Protein AF-A0A165P9Q2-F1 (afdb_monomer)

Secondary structure (DSSP, 8-state):
--HHHHHHHHHHHHHHHHHHHHHHHHHHS--HHHHHHHHHHHHHHHHHHHHHHHT-S-HHHHHHHHHHHHHHHHHHHHHHHH-TTSSSSS---THHHHHHHHHHHHHHHHHHHHHS----PPP-----

Organism: NCBI:txid1221500

Structure (mmCIF, N/CA/C/O backbone):
data_AF-A0A165P9Q2-F1
#
_entry.id   AF-A0A165P9Q2-F1
#
loop_
_atom_site.group_PDB
_atom_site.id
_atom_site.type_symbol
_atom_site.label_atom_id
_atom_site.label_alt_id
_atom_site.label_comp_id
_atom_site.label_asym_id
_atom_site.label_entity_id
_atom_site.label_seq_id
_atom_site.pdbx_PDB_ins_code
_atom_site.Cartn_x
_atom_site.Cartn_y
_atom_site.Cartn_z
_atom_site.occupancy
_atom_site.B_iso_or_equiv
_atom_site.auth_seq_id
_atom_site.auth_comp_id
_atom_site.auth_asym_id
_atom_site.auth_atom_id
_atom_site.pdbx_PDB_model_num
ATOM 1 N N . MET A 1 1 ? -7.029 12.057 14.472 1.00 63.16 1 MET A N 1
ATOM 2 C CA . MET A 1 1 ? -6.924 10.933 13.513 1.00 63.16 1 MET A CA 1
ATOM 3 C C . MET A 1 1 ? -6.150 9.793 14.164 1.00 63.16 1 MET A C 1
ATOM 5 O O . MET A 1 1 ? -4.987 10.004 14.506 1.00 63.16 1 MET A O 1
ATOM 9 N N . THR A 1 2 ? -6.797 8.646 14.409 1.00 82.88 2 THR A N 1
ATOM 10 C CA . THR A 1 2 ? -6.151 7.470 15.026 1.00 82.88 2 THR A CA 1
ATOM 11 C C . THR A 1 2 ? -5.038 6.927 14.130 1.00 82.88 2 THR A C 1
ATOM 13 O O . THR A 1 2 ? -5.000 7.185 12.926 1.00 82.88 2 THR A O 1
ATOM 16 N N . ILE A 1 3 ? -4.105 6.180 14.719 1.00 85.69 3 ILE A N 1
ATOM 17 C CA . ILE A 1 3 ? -2.936 5.676 13.992 1.00 85.69 3 ILE A CA 1
ATOM 18 C C . ILE A 1 3 ? -3.307 4.720 12.850 1.00 85.69 3 ILE A C 1
ATOM 20 O O . ILE A 1 3 ? -2.645 4.740 11.822 1.00 85.69 3 ILE A O 1
ATOM 24 N N . THR A 1 4 ? -4.412 3.977 12.970 1.00 85.88 4 THR A N 1
ATOM 25 C CA . THR A 1 4 ? -4.971 3.136 11.896 1.00 85.88 4 THR A CA 1
ATOM 26 C C . THR A 1 4 ? -5.258 3.948 10.638 1.00 85.88 4 THR A C 1
ATOM 28 O O . THR A 1 4 ? -4.837 3.577 9.547 1.00 85.88 4 THR A O 1
ATOM 31 N N . TRP A 1 5 ? -5.915 5.098 10.793 1.00 87.12 5 TRP A N 1
ATOM 32 C CA . TRP A 1 5 ? -6.243 5.968 9.670 1.00 87.12 5 TRP A CA 1
ATOM 33 C C . TRP A 1 5 ? -5.006 6.617 9.062 1.00 87.12 5 TRP A C 1
ATOM 35 O O . TRP A 1 5 ? -4.921 6.743 7.846 1.00 87.12 5 TRP A O 1
ATOM 45 N N . ARG A 1 6 ? -4.026 6.995 9.892 1.00 88.81 6 ARG A N 1
ATOM 46 C CA . ARG A 1 6 ? -2.748 7.540 9.410 1.00 88.81 6 ARG A CA 1
ATOM 47 C C . ARG A 1 6 ? -1.978 6.510 8.581 1.00 88.81 6 ARG A C 1
ATOM 49 O O . ARG A 1 6 ? -1.476 6.853 7.519 1.00 88.81 6 ARG A O 1
ATOM 56 N N . LEU A 1 7 ? -1.928 5.257 9.040 1.00 90.25 7 LEU A N 1
ATOM 57 C CA . LEU A 1 7 ? -1.287 4.152 8.321 1.00 90.25 7 LEU A CA 1
ATOM 58 C C . LEU A 1 7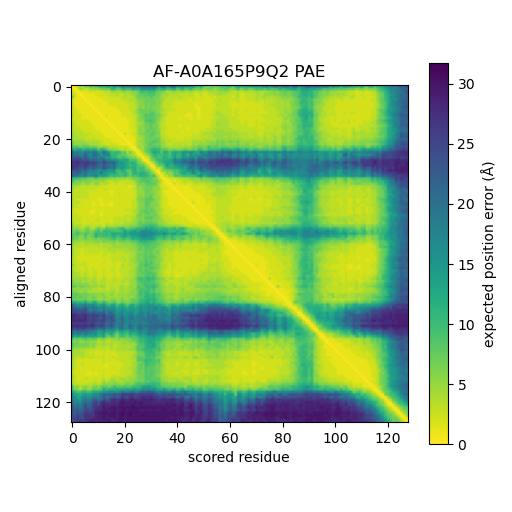 ? -2.007 3.834 7.006 1.00 90.25 7 LEU A C 1
ATOM 60 O O . LEU A 1 7 ? -1.349 3.614 5.994 1.00 90.25 7 LEU A O 1
ATOM 64 N N . LEU A 1 8 ? -3.345 3.855 7.006 1.00 90.56 8 LEU A N 1
ATOM 65 C CA . LEU A 1 8 ? -4.139 3.624 5.800 1.00 90.56 8 LEU A CA 1
ATOM 66 C C . LEU A 1 8 ? -3.934 4.745 4.778 1.00 90.56 8 LEU A C 1
ATOM 68 O O . LEU A 1 8 ? -3.749 4.468 3.599 1.00 90.56 8 LEU A O 1
ATOM 72 N N . LEU A 1 9 ? -3.913 5.999 5.237 1.00 91.88 9 LEU A N 1
ATOM 73 C CA . LEU A 1 9 ? -3.657 7.164 4.394 1.00 91.88 9 LEU A CA 1
ATOM 74 C C . LEU A 1 9 ? -2.247 7.123 3.798 1.00 91.88 9 LEU A C 1
ATOM 76 O O . LEU A 1 9 ? -2.083 7.359 2.606 1.00 91.88 9 LEU A O 1
ATOM 80 N N . PHE A 1 10 ? -1.240 6.790 4.608 1.00 92.81 10 PHE A N 1
ATOM 81 C CA . PHE A 1 10 ? 0.142 6.684 4.146 1.00 92.81 10 PHE A CA 1
ATOM 82 C C . PHE A 1 10 ? 0.318 5.558 3.120 1.00 92.81 10 PHE A C 1
ATOM 84 O O . PHE A 1 10 ? 0.900 5.779 2.062 1.00 92.81 10 PHE A O 1
ATOM 91 N N . SER A 1 11 ? -0.256 4.381 3.386 1.00 92.50 11 SER A N 1
ATOM 92 C CA . SER A 1 11 ? -0.255 3.265 2.434 1.00 92.50 11 SER A CA 1
ATOM 93 C C . SER A 1 11 ? -0.992 3.619 1.136 1.00 92.50 11 SER A C 1
ATOM 95 O O . SER A 1 11 ? -0.480 3.373 0.045 1.00 92.50 11 SER A O 1
ATOM 97 N N . GLY A 1 12 ? -2.148 4.285 1.239 1.00 92.06 12 GLY A N 1
ATOM 98 C CA . GLY A 1 12 ? -2.911 4.769 0.090 1.00 92.06 12 GLY A CA 1
ATOM 99 C C . GLY A 1 12 ? -2.139 5.773 -0.770 1.00 92.06 12 GLY A C 1
ATOM 100 O O . GLY A 1 12 ? -2.144 5.649 -1.990 1.00 92.06 12 GLY A O 1
ATOM 101 N N . LEU A 1 13 ? -1.421 6.718 -0.151 1.00 93.50 13 LEU A N 1
ATOM 102 C CA . LEU A 1 13 ? -0.564 7.679 -0.857 1.00 93.50 13 LEU A CA 1
ATOM 103 C C . LEU A 1 13 ? 0.583 6.996 -1.600 1.00 93.50 13 LEU A C 1
ATOM 105 O O . LEU A 1 13 ? 0.823 7.314 -2.762 1.00 93.50 13 LEU A O 1
ATOM 109 N N . ILE A 1 14 ? 1.269 6.049 -0.955 1.00 91.19 14 ILE A N 1
ATOM 110 C CA . ILE A 1 14 ? 2.343 5.292 -1.603 1.00 91.19 14 ILE A CA 1
ATOM 111 C C . ILE A 1 14 ? 1.792 4.534 -2.812 1.00 91.19 14 ILE A C 1
ATOM 113 O O . ILE A 1 14 ? 2.338 4.643 -3.907 1.00 91.19 14 ILE A O 1
ATOM 117 N N . SER A 1 15 ? 0.687 3.810 -2.632 1.00 90.69 15 SER A N 1
ATOM 118 C CA . SER A 1 15 ? 0.071 3.025 -3.704 1.00 90.69 15 SER A CA 1
ATOM 119 C C . SER A 1 15 ? -0.392 3.905 -4.869 1.00 90.69 15 SER A C 1
ATOM 121 O O . SER A 1 15 ? -0.195 3.547 -6.027 1.00 90.69 15 SER A O 1
ATOM 123 N N . LEU A 1 16 ? -0.913 5.102 -4.577 1.00 90.69 16 LEU A N 1
ATOM 124 C CA . LEU A 1 16 ? -1.301 6.084 -5.586 1.00 90.69 16 LEU A CA 1
ATOM 125 C C . LEU A 1 16 ? -0.097 6.603 -6.383 1.00 90.69 16 LEU A C 1
ATOM 127 O O . LEU A 1 16 ? -0.161 6.641 -7.606 1.00 90.69 16 LEU A O 1
ATOM 131 N N . ILE A 1 17 ? 1.010 6.952 -5.719 1.00 87.44 17 ILE A N 1
ATOM 132 C CA . ILE A 1 17 ? 2.236 7.408 -6.394 1.00 87.44 17 ILE A CA 1
ATOM 133 C C . ILE A 1 17 ? 2.796 6.298 -7.288 1.00 87.44 17 ILE A C 1
ATOM 135 O O . ILE A 1 17 ? 3.083 6.543 -8.456 1.00 87.44 17 ILE A O 1
ATOM 139 N N . ILE A 1 18 ? 2.904 5.071 -6.772 1.00 83.88 18 ILE A N 1
ATOM 140 C CA . ILE A 1 18 ? 3.403 3.920 -7.540 1.00 83.88 18 ILE A CA 1
ATOM 141 C C . ILE A 1 18 ? 2.473 3.613 -8.718 1.00 83.88 18 ILE A C 1
ATOM 143 O O . ILE A 1 18 ? 2.949 3.368 -9.822 1.00 83.88 18 ILE A O 1
ATOM 147 N N . GLY A 1 19 ? 1.156 3.675 -8.509 1.00 83.56 19 GLY A N 1
ATOM 148 C CA . GLY A 1 19 ? 0.160 3.511 -9.562 1.00 83.56 19 GLY A CA 1
ATOM 149 C C . GLY A 1 19 ? 0.304 4.557 -10.668 1.00 83.56 19 GLY A C 1
ATOM 150 O O . GLY A 1 19 ? 0.320 4.187 -11.838 1.00 83.56 19 GLY A O 1
ATOM 151 N N . ILE A 1 20 ? 0.484 5.838 -10.318 1.00 83.62 20 ILE A N 1
ATOM 152 C CA . ILE A 1 20 ? 0.722 6.915 -11.294 1.00 83.62 20 ILE A CA 1
ATOM 153 C C . ILE A 1 20 ? 1.992 6.644 -12.084 1.00 83.62 20 ILE A C 1
ATOM 155 O O . ILE A 1 20 ? 1.932 6.667 -13.306 1.00 83.62 20 ILE A O 1
ATOM 159 N N . VAL A 1 21 ? 3.112 6.351 -11.415 1.00 79.00 21 VAL A N 1
ATOM 160 C CA . VAL A 1 21 ? 4.380 6.093 -12.108 1.00 79.00 21 VAL A CA 1
ATOM 161 C C . VAL A 1 21 ? 4.236 4.904 -13.050 1.00 79.00 21 VAL A C 1
ATOM 163 O O . VAL A 1 21 ? 4.590 5.026 -14.220 1.00 79.00 21 VAL A O 1
ATOM 166 N N . ASN A 1 22 ? 3.663 3.796 -12.572 1.00 76.50 22 ASN A N 1
ATOM 167 C CA . ASN A 1 22 ? 3.398 2.623 -13.394 1.00 76.50 22 ASN A CA 1
ATOM 168 C C . ASN A 1 22 ? 2.495 2.947 -14.580 1.00 76.50 22 ASN A C 1
ATOM 170 O O . ASN A 1 22 ? 2.677 2.327 -15.609 1.00 76.50 22 ASN A O 1
ATOM 174 N N . VAL A 1 23 ? 1.543 3.879 -14.466 1.00 75.94 23 VAL A N 1
ATOM 175 C CA . VAL A 1 23 ? 0.709 4.303 -15.599 1.00 75.94 23 VAL A CA 1
ATOM 176 C C . VAL A 1 23 ? 1.469 5.235 -16.550 1.00 75.94 23 VAL A C 1
ATOM 178 O O . VAL A 1 23 ? 1.323 5.137 -17.763 1.00 75.94 23 VAL A O 1
ATOM 181 N N . THR A 1 24 ? 2.301 6.138 -16.031 1.00 71.44 24 THR A N 1
ATOM 182 C CA . THR A 1 24 ? 3.044 7.111 -16.845 1.00 71.44 24 THR A CA 1
ATOM 183 C C . THR A 1 24 ? 4.236 6.502 -17.574 1.00 71.44 24 THR A C 1
ATOM 185 O O . THR A 1 24 ? 4.488 6.885 -18.710 1.00 71.44 24 THR A O 1
ATOM 188 N N . SER A 1 25 ? 4.928 5.517 -16.992 1.00 63.50 25 SER A N 1
ATOM 189 C CA . SER A 1 25 ? 6.011 4.789 -17.672 1.00 63.50 25 SER A CA 1
ATOM 190 C C . SER A 1 25 ? 5.508 3.982 -18.879 1.00 63.50 25 SER A C 1
ATOM 192 O O . SER A 1 25 ? 6.275 3.661 -19.785 1.00 63.50 25 SER A O 1
ATOM 194 N N . LEU A 1 26 ? 4.199 3.715 -18.952 1.00 52.72 26 LEU A N 1
ATOM 195 C CA . LEU A 1 26 ? 3.540 3.076 -20.099 1.00 52.72 26 LEU A CA 1
ATOM 196 C C . LEU A 1 26 ? 3.314 4.018 -21.276 1.00 52.72 26 LEU A C 1
ATOM 198 O O . LEU A 1 26 ? 3.154 3.542 -22.398 1.00 52.72 26 LEU A O 1
ATOM 202 N N . LEU A 1 27 ? 3.273 5.337 -21.049 1.00 52.31 27 LEU A N 1
ATOM 203 C CA . LEU A 1 27 ? 3.215 6.296 -22.157 1.00 52.31 27 LEU A CA 1
ATOM 204 C C . LEU A 1 27 ? 4.511 6.257 -22.979 1.00 52.31 27 LEU A C 1
ATOM 206 O O . LEU A 1 27 ? 4.490 6.601 -24.158 1.00 52.31 27 LEU A O 1
ATOM 210 N N . GLU A 1 28 ? 5.609 5.790 -22.378 1.00 54.41 28 GLU A N 1
ATOM 211 C CA . GLU A 1 28 ? 6.909 5.642 -23.032 1.00 54.41 28 GLU A CA 1
ATOM 212 C C . GLU A 1 28 ? 7.152 4.224 -23.573 1.00 54.41 28 GLU A C 1
ATOM 214 O O . GLU A 1 28 ? 7.765 4.073 -24.630 1.00 54.41 28 GLU A O 1
ATOM 219 N N . VAL A 1 29 ? 6.650 3.175 -22.905 1.00 53.25 29 VAL A N 1
ATOM 220 C CA . VAL A 1 29 ? 6.927 1.775 -23.272 1.00 53.25 29 VAL A CA 1
ATOM 221 C C . VAL A 1 29 ? 5.630 0.981 -23.440 1.00 53.25 29 VAL A C 1
ATOM 223 O O . VAL A 1 29 ? 4.927 0.663 -22.482 1.00 53.25 29 VAL A O 1
ATOM 226 N N . ARG A 1 30 ? 5.339 0.599 -24.688 1.00 49.03 30 ARG A N 1
ATOM 227 C CA . ARG A 1 30 ? 4.158 -0.165 -25.125 1.00 49.03 30 ARG A CA 1
ATOM 228 C C . ARG A 1 30 ? 4.188 -1.616 -24.601 1.00 49.03 30 ARG A C 1
ATOM 230 O O . ARG A 1 30 ? 4.485 -2.538 -25.355 1.00 49.03 30 ARG A O 1
ATOM 237 N N . SER A 1 31 ? 3.932 -1.826 -23.307 1.00 52.75 31 SER A N 1
ATOM 238 C CA . SER A 1 31 ? 3.829 -3.160 -22.688 1.00 52.75 31 SER A CA 1
ATOM 239 C C . SER A 1 31 ? 2.484 -3.342 -21.967 1.00 52.75 31 SER A C 1
ATOM 241 O O . SER A 1 31 ? 2.179 -2.660 -20.991 1.00 52.75 31 SER A O 1
ATOM 243 N N . ASP A 1 32 ? 1.659 -4.268 -22.460 1.00 53.91 32 ASP A N 1
ATOM 244 C CA . ASP A 1 32 ? 0.239 -4.381 -22.083 1.00 53.91 32 ASP A CA 1
ATOM 245 C C . ASP A 1 32 ? -0.015 -5.031 -20.702 1.00 53.91 32 ASP A C 1
ATOM 247 O O . ASP A 1 32 ? -1.096 -4.881 -20.134 1.00 53.91 32 ASP A O 1
ATOM 251 N N . GLY A 1 33 ? 0.970 -5.729 -20.117 1.00 53.62 33 GLY A N 1
ATOM 252 C CA . GLY A 1 33 ? 0.801 -6.504 -18.873 1.00 53.62 33 GLY A CA 1
ATOM 253 C C . GLY A 1 33 ? 1.007 -5.727 -17.563 1.00 53.62 33 GLY A C 1
ATOM 254 O O . GLY A 1 33 ? 0.277 -5.950 -16.596 1.00 53.62 33 GLY A O 1
ATOM 255 N N . LEU A 1 34 ? 1.959 -4.782 -17.518 1.00 55.03 34 LEU A N 1
ATOM 256 C CA . LEU A 1 34 ? 2.155 -3.891 -16.357 1.00 55.03 34 LEU A CA 1
A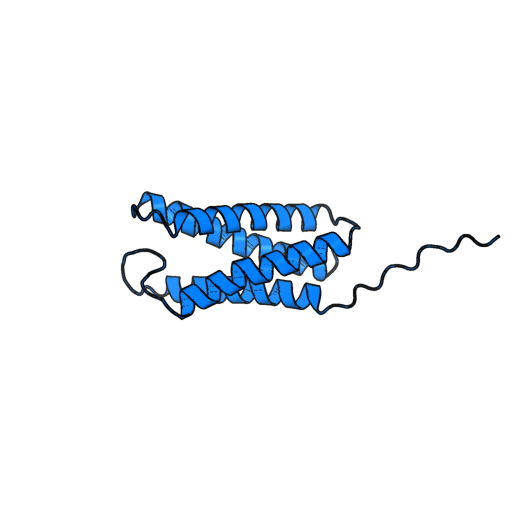TOM 257 C C . LEU A 1 34 ? 1.052 -2.822 -16.241 1.00 55.03 34 LEU A C 1
ATOM 259 O O . LEU A 1 34 ? 0.873 -2.219 -15.181 1.00 55.03 34 LEU A O 1
ATOM 263 N N . ASN A 1 35 ? 0.290 -2.634 -17.320 1.00 62.94 35 ASN A N 1
ATOM 264 C CA . ASN A 1 35 ? -0.716 -1.593 -17.482 1.00 62.94 35 ASN A CA 1
ATOM 265 C C . ASN A 1 35 ? -1.883 -1.726 -16.490 1.00 62.94 35 ASN A C 1
ATOM 267 O O . ASN A 1 35 ? -2.262 -0.783 -15.798 1.00 62.94 35 ASN A O 1
ATOM 271 N N . VAL A 1 36 ? -2.394 -2.946 -16.328 1.00 69.50 36 VAL A N 1
ATOM 272 C CA . VAL A 1 36 ? -3.549 -3.224 -15.462 1.00 69.50 36 VAL A CA 1
ATOM 273 C C . VAL A 1 36 ? -3.201 -3.049 -13.977 1.00 69.50 36 VAL A C 1
ATOM 275 O O . VAL A 1 36 ? -4.020 -2.557 -13.200 1.00 69.50 36 VAL A O 1
ATOM 278 N N . TRP A 1 37 ? -1.970 -3.382 -13.578 1.00 75.06 37 TRP A N 1
ATOM 279 C CA . TRP A 1 37 ? -1.517 -3.261 -12.189 1.00 75.06 37 TRP A CA 1
ATOM 280 C C . TRP A 1 37 ? -1.422 -1.809 -11.715 1.00 75.06 37 TRP A C 1
ATOM 282 O O . TRP A 1 37 ? -1.827 -1.514 -10.589 1.00 75.06 37 TRP A O 1
ATOM 292 N N . GLY A 1 38 ? -0.947 -0.896 -12.570 1.00 79.88 38 GLY A N 1
ATOM 293 C CA . GLY A 1 38 ? -0.891 0.535 -12.260 1.00 79.88 38 GLY A CA 1
ATOM 294 C C . GLY A 1 38 ? -2.271 1.115 -11.939 1.00 79.88 38 GLY A C 1
ATOM 295 O O . GLY A 1 38 ? -2.445 1.769 -10.909 1.00 79.88 38 GLY A O 1
ATOM 296 N N . TYR A 1 39 ? -3.281 0.794 -12.755 1.00 83.94 39 TYR A N 1
ATOM 297 C CA . TYR A 1 39 ? -4.657 1.233 -12.512 1.00 83.94 39 TYR A CA 1
ATOM 298 C C . TYR A 1 39 ? -5.258 0.635 -11.239 1.00 83.94 39 TYR A C 1
AT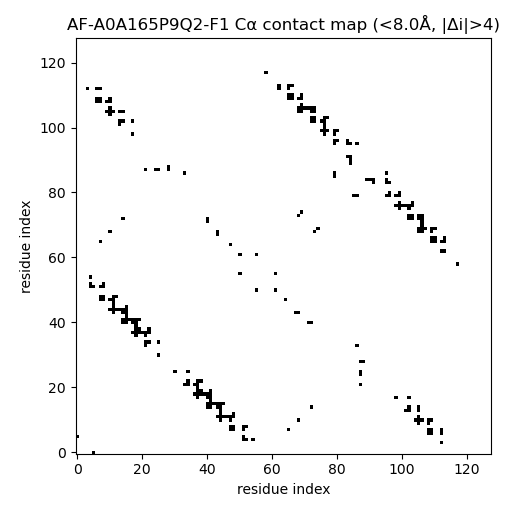OM 300 O O . TYR A 1 39 ? -5.910 1.355 -10.484 1.00 83.94 39 TYR A O 1
ATOM 308 N N . ILE A 1 40 ? -5.028 -0.653 -10.960 1.00 88.19 40 ILE A N 1
ATOM 309 C CA . ILE A 1 40 ? -5.539 -1.297 -9.740 1.00 88.19 40 ILE A CA 1
ATOM 310 C C . ILE A 1 40 ? -4.956 -0.632 -8.480 1.00 88.19 40 ILE A C 1
ATOM 312 O O . ILE A 1 40 ? -5.701 -0.353 -7.537 1.00 88.19 40 ILE A O 1
ATOM 316 N N . LEU A 1 41 ? -3.652 -0.328 -8.472 1.00 88.50 41 LEU A N 1
ATOM 317 C CA . LEU A 1 41 ? -2.993 0.385 -7.368 1.00 88.50 41 LEU A CA 1
ATOM 318 C C . LEU A 1 41 ? -3.550 1.805 -7.194 1.00 88.50 41 LEU A C 1
ATOM 320 O O . LEU A 1 41 ? -3.826 2.227 -6.072 1.00 88.50 41 LEU A O 1
ATOM 324 N N . LEU A 1 42 ? -3.802 2.513 -8.298 1.00 89.50 42 LEU A N 1
ATOM 325 C CA . LEU A 1 42 ? -4.447 3.829 -8.305 1.00 89.50 42 LEU A CA 1
ATOM 326 C C . LEU A 1 42 ? -5.850 3.791 -7.686 1.00 89.50 42 LEU A C 1
ATOM 328 O O . LEU A 1 42 ? -6.138 4.559 -6.766 1.00 89.50 42 LEU A O 1
ATOM 332 N N . PHE A 1 43 ? -6.711 2.879 -8.148 1.00 92.00 43 PHE A N 1
ATOM 333 C CA . PHE A 1 43 ? -8.072 2.729 -7.625 1.00 92.00 43 PHE A CA 1
ATOM 334 C C . PHE A 1 43 ? -8.073 2.405 -6.131 1.00 92.00 43 PHE A C 1
ATOM 336 O O . PHE A 1 43 ? -8.816 3.019 -5.361 1.00 92.00 43 PHE A O 1
ATOM 343 N N . TRP A 1 44 ? -7.217 1.474 -5.702 1.00 94.25 44 TRP A N 1
ATOM 344 C CA . TRP A 1 44 ? -7.100 1.133 -4.289 1.00 94.25 44 TRP A CA 1
ATOM 345 C C . TRP A 1 44 ? -6.549 2.299 -3.458 1.00 94.25 44 TRP A C 1
ATOM 347 O O . TRP A 1 44 ? -7.097 2.598 -2.396 1.00 94.25 44 TRP A O 1
ATOM 357 N N . GLY A 1 45 ? -5.523 3.002 -3.948 1.00 92.38 45 GLY A N 1
ATOM 358 C CA . GLY A 1 45 ? -4.934 4.165 -3.285 1.00 92.38 45 GLY A CA 1
ATOM 359 C C . GLY A 1 45 ? -5.956 5.276 -3.039 1.00 92.38 45 GLY A C 1
ATOM 360 O O . GLY A 1 45 ? -6.069 5.774 -1.917 1.00 92.38 45 GLY A O 1
ATOM 361 N N . ILE A 1 46 ? -6.780 5.599 -4.044 1.00 91.88 46 ILE A N 1
ATOM 362 C CA . ILE A 1 46 ? -7.888 6.561 -3.914 1.00 91.88 46 ILE A CA 1
ATOM 363 C C . ILE A 1 46 ? -8.892 6.085 -2.857 1.00 91.88 46 ILE A C 1
ATOM 365 O O . ILE A 1 46 ? -9.250 6.850 -1.958 1.00 91.88 46 ILE A O 1
ATOM 369 N N . ALA A 1 47 ? -9.318 4.820 -2.919 1.00 91.62 47 ALA A N 1
ATOM 370 C CA . ALA A 1 47 ? -10.269 4.256 -1.964 1.00 91.62 47 ALA A CA 1
ATOM 371 C C . ALA A 1 47 ? -9.733 4.279 -0.520 1.00 91.62 47 ALA A C 1
ATOM 373 O O . ALA A 1 47 ? -10.480 4.594 0.411 1.00 91.62 47 ALA A O 1
ATOM 374 N N . ALA A 1 48 ? -8.442 3.997 -0.323 1.00 90.56 48 ALA A N 1
ATOM 375 C CA . ALA A 1 48 ? -7.762 4.053 0.969 1.00 90.56 48 ALA A CA 1
ATOM 376 C C . ALA A 1 48 ? -7.675 5.484 1.516 1.00 90.56 48 ALA A C 1
ATOM 378 O O . ALA A 1 48 ? -8.000 5.708 2.685 1.00 90.56 48 ALA A O 1
ATOM 379 N N . ILE A 1 49 ? -7.319 6.460 0.676 1.00 91.69 49 ILE A N 1
ATOM 380 C CA . ILE A 1 49 ? -7.263 7.880 1.054 1.00 91.69 49 ILE A CA 1
ATOM 381 C C . ILE A 1 49 ? -8.656 8.392 1.424 1.00 91.69 49 ILE A C 1
ATOM 383 O O . ILE A 1 49 ? -8.832 8.941 2.511 1.00 91.69 49 ILE A O 1
ATOM 387 N N . MET A 1 50 ? -9.663 8.166 0.574 1.00 89.62 50 MET A N 1
ATOM 388 C CA . MET A 1 50 ? -11.045 8.569 0.854 1.00 89.62 50 MET A CA 1
ATOM 389 C C . MET A 1 5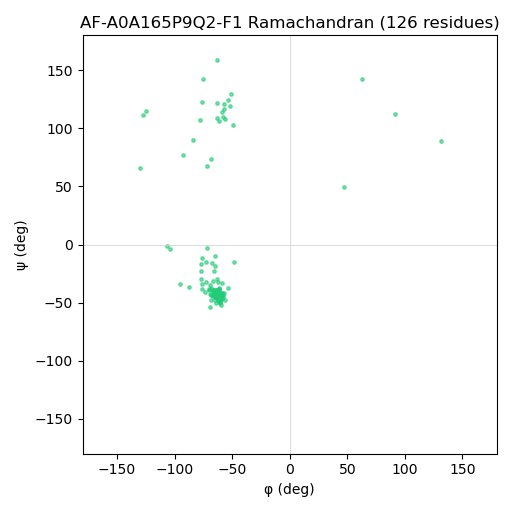0 ? -11.558 7.942 2.147 1.00 89.62 50 MET A C 1
ATOM 391 O O . MET A 1 50 ? -12.168 8.619 2.974 1.00 89.62 50 MET A O 1
ATOM 395 N N . SER A 1 51 ? -11.271 6.654 2.349 1.00 87.81 51 SER A N 1
ATOM 396 C CA . SER A 1 51 ? -11.674 5.941 3.558 1.00 87.81 51 SER A CA 1
ATOM 397 C C . SER A 1 51 ? -10.998 6.500 4.808 1.00 87.81 51 SER A C 1
ATOM 399 O O . SER A 1 51 ? -11.647 6.634 5.845 1.00 87.81 51 SER A O 1
ATOM 401 N N . ALA A 1 52 ? -9.718 6.869 4.710 1.00 86.62 52 ALA A N 1
ATOM 402 C CA . ALA A 1 52 ? -8.969 7.468 5.806 1.00 86.62 52 ALA A CA 1
ATOM 403 C C . ALA A 1 52 ? -9.422 8.894 6.147 1.00 86.62 52 ALA A C 1
ATOM 405 O O . ALA A 1 52 ? -9.507 9.233 7.329 1.00 86.62 52 ALA A O 1
ATOM 406 N N . LEU A 1 53 ? -9.738 9.712 5.141 1.00 86.50 53 LEU A N 1
ATOM 407 C CA . LEU A 1 53 ? -10.235 11.076 5.331 1.00 86.50 53 LEU A CA 1
ATOM 408 C C . LEU A 1 53 ? -11.653 11.088 5.916 1.00 86.50 53 LEU A C 1
ATOM 410 O O . LEU A 1 53 ? -11.911 11.830 6.862 1.00 86.50 53 LEU A O 1
ATOM 414 N N . ASN A 1 54 ? -12.537 10.213 5.427 1.00 85.00 54 ASN A N 1
ATOM 415 C CA . ASN A 1 54 ? -13.916 10.107 5.916 1.00 85.00 54 ASN A CA 1
ATOM 416 C C . ASN A 1 54 ? -14.040 9.381 7.264 1.00 85.00 54 ASN A C 1
ATOM 418 O O . ASN A 1 54 ? -15.108 9.420 7.872 1.00 85.00 54 ASN A O 1
ATOM 422 N N . GLN A 1 55 ? -12.976 8.718 7.734 1.00 78.19 55 GLN A N 1
ATOM 423 C CA . GLN A 1 55 ? -12.934 7.984 9.004 1.00 78.19 55 GLN A CA 1
ATOM 424 C C . GLN A 1 55 ? -14.154 7.067 9.201 1.00 78.19 55 GLN A C 1
ATOM 426 O O . GLN A 1 55 ? -14.817 7.103 10.243 1.00 78.19 55 GLN A O 1
ATOM 431 N N . PHE A 1 56 ? -14.476 6.257 8.185 1.00 73.19 56 PHE A N 1
ATOM 432 C CA . PHE A 1 56 ? -15.637 5.368 8.226 1.00 73.19 56 PHE A CA 1
ATOM 433 C C . PHE A 1 56 ? -15.660 4.518 9.500 1.00 73.19 56 PHE A C 1
ATOM 435 O O . PHE A 1 56 ? -14.709 3.819 9.826 1.00 73.19 56 PHE A O 1
ATOM 442 N N . LYS A 1 57 ? -16.795 4.509 10.201 1.00 68.94 57 LYS A N 1
ATOM 443 C CA . LYS A 1 57 ? -16.951 3.765 11.463 1.00 68.94 57 LYS A CA 1
ATOM 444 C C . LYS A 1 57 ? -17.018 2.239 11.280 1.00 68.94 57 LYS A C 1
ATOM 446 O O . LYS A 1 57 ? -17.109 1.504 12.257 1.00 68.94 57 LYS A O 1
ATOM 451 N N . TYR A 1 58 ? -16.990 1.751 10.039 1.00 77.38 58 TYR A N 1
ATOM 452 C CA . TYR A 1 58 ? -17.095 0.332 9.715 1.00 77.38 58 TYR A CA 1
ATOM 453 C C . TYR A 1 58 ? -15.730 -0.359 9.816 1.00 77.38 58 TYR A C 1
ATOM 455 O O . TYR A 1 58 ? -15.001 -0.482 8.832 1.00 77.38 58 TYR A O 1
ATOM 463 N N . ASN A 1 59 ? -15.409 -0.864 11.008 1.00 72.50 59 ASN A N 1
ATOM 464 C CA . ASN A 1 59 ? -14.154 -1.572 11.294 1.00 72.50 59 ASN A CA 1
ATOM 465 C C . ASN A 1 59 ? -13.880 -2.742 10.331 1.00 72.50 59 ASN A C 1
ATOM 467 O O . ASN A 1 59 ? -12.738 -2.955 9.919 1.00 72.50 59 ASN A O 1
ATOM 471 N N . ALA A 1 60 ? -14.923 -3.478 9.936 1.00 80.81 60 ALA A N 1
ATOM 472 C CA . ALA A 1 60 ? -14.810 -4.573 8.974 1.00 80.81 60 ALA A CA 1
ATOM 473 C C . ALA A 1 60 ? -14.327 -4.086 7.597 1.00 80.81 60 ALA A C 1
ATOM 475 O O . ALA A 1 60 ? -13.434 -4.694 7.011 1.00 80.81 60 ALA A O 1
ATOM 476 N N . LEU A 1 61 ? -14.848 -2.951 7.122 1.00 83.38 61 LEU A N 1
ATOM 477 C CA . LEU A 1 61 ? -14.478 -2.367 5.832 1.00 83.38 61 LEU A CA 1
ATOM 478 C C . LEU A 1 61 ? -12.995 -1.971 5.806 1.00 83.38 61 LEU A C 1
ATOM 480 O O . LEU A 1 61 ? -12.298 -2.246 4.836 1.00 83.38 61 LEU A O 1
ATOM 484 N N . ILE A 1 62 ? -12.490 -1.393 6.900 1.00 85.44 62 ILE A N 1
ATOM 485 C CA . ILE A 1 62 ? -11.077 -1.006 7.030 1.00 85.44 62 ILE A CA 1
ATOM 486 C C . ILE A 1 62 ? -10.167 -2.234 6.962 1.00 85.44 62 ILE A C 1
ATOM 488 O O . ILE A 1 62 ? -9.136 -2.197 6.294 1.00 85.44 62 ILE A O 1
ATOM 492 N N . LYS A 1 63 ? -10.540 -3.330 7.635 1.00 86.00 63 LYS A N 1
ATOM 493 C CA . LYS A 1 63 ? -9.764 -4.577 7.609 1.00 86.00 63 LYS A CA 1
ATOM 494 C C . LYS A 1 63 ? -9.751 -5.212 6.223 1.00 86.00 63 LYS A C 1
ATOM 496 O O . LYS A 1 63 ? -8.694 -5.653 5.785 1.00 86.00 63 LYS A O 1
ATOM 501 N N . VAL A 1 64 ? -10.887 -5.212 5.522 1.00 89.94 64 VAL A N 1
ATOM 502 C CA . VAL A 1 64 ? -10.971 -5.682 4.129 1.00 89.94 64 VAL A CA 1
ATOM 503 C C . VAL A 1 64 ? -10.095 -4.821 3.222 1.00 89.94 64 VAL A C 1
ATOM 505 O O . VAL A 1 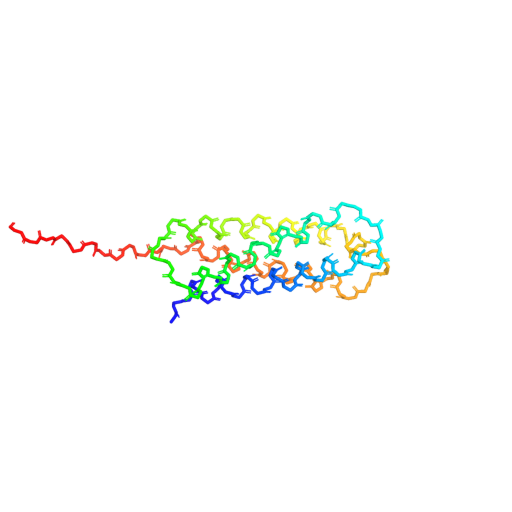64 ? -9.320 -5.350 2.429 1.00 89.94 64 VAL A O 1
ATOM 508 N N . LEU A 1 65 ? -10.151 -3.498 3.380 1.00 91.31 65 LEU A N 1
ATOM 509 C CA . LEU A 1 65 ? -9.359 -2.578 2.572 1.00 91.31 65 LEU A CA 1
ATOM 510 C C . LEU A 1 65 ? -7.856 -2.722 2.845 1.00 91.31 65 LEU A C 1
ATOM 512 O O . LEU A 1 65 ? -7.061 -2.714 1.908 1.00 91.31 65 LEU A O 1
ATOM 516 N N . ALA A 1 66 ? -7.469 -2.926 4.106 1.00 90.25 66 ALA A N 1
ATOM 517 C CA . ALA A 1 66 ? -6.097 -3.243 4.481 1.00 90.25 66 ALA A CA 1
ATOM 518 C C . ALA A 1 66 ? -5.650 -4.600 3.913 1.00 90.25 66 ALA A C 1
ATOM 520 O O . ALA A 1 66 ? -4.549 -4.690 3.383 1.00 90.25 66 ALA A O 1
ATOM 521 N N . ALA A 1 67 ? -6.495 -5.633 3.946 1.00 92.12 67 ALA A N 1
ATOM 522 C CA . ALA A 1 67 ? -6.181 -6.933 3.348 1.00 92.12 67 ALA A CA 1
ATOM 523 C C . ALA A 1 67 ? -5.951 -6.825 1.835 1.00 92.12 67 ALA A C 1
ATOM 525 O O . ALA A 1 67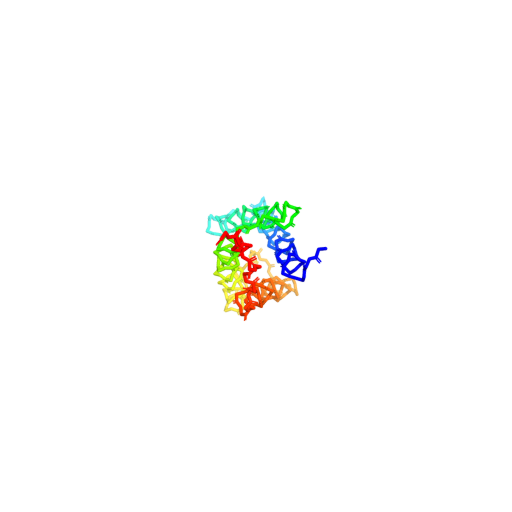 ? -4.962 -7.353 1.327 1.00 92.12 67 ALA A O 1
ATOM 526 N N . ALA A 1 68 ? -6.797 -6.066 1.133 1.00 92.44 68 ALA A N 1
ATOM 527 C CA . ALA A 1 68 ? -6.581 -5.742 -0.273 1.00 92.44 68 ALA A CA 1
ATOM 528 C C . ALA A 1 68 ? -5.249 -5.001 -0.482 1.00 92.44 68 ALA A C 1
ATOM 530 O O . ALA A 1 68 ? -4.490 -5.348 -1.378 1.00 92.44 68 ALA A O 1
ATOM 531 N N . GLY A 1 69 ? -4.908 -4.051 0.393 1.00 89.94 69 GLY A N 1
ATOM 532 C CA . GLY A 1 69 ? -3.635 -3.329 0.342 1.00 89.94 69 GLY A CA 1
ATOM 533 C C . GLY A 1 69 ? -2.404 -4.219 0.498 1.00 89.94 69 GLY A C 1
ATOM 534 O O . GLY A 1 69 ? -1.414 -4.003 -0.200 1.00 89.94 69 GLY A O 1
ATOM 535 N N . ILE A 1 70 ? -2.470 -5.233 1.368 1.00 92.19 70 ILE A N 1
ATOM 536 C CA . ILE A 1 70 ? -1.404 -6.235 1.528 1.00 92.19 70 ILE A CA 1
ATOM 537 C C . ILE A 1 70 ? -1.260 -7.055 0.255 1.00 92.19 70 ILE A C 1
ATOM 539 O O . ILE A 1 70 ? -0.142 -7.236 -0.211 1.00 92.19 70 ILE A O 1
ATOM 543 N N . LEU A 1 71 ? -2.370 -7.543 -0.305 1.00 91.62 71 LEU A N 1
ATOM 544 C CA . LEU A 1 71 ? -2.327 -8.347 -1.523 1.00 91.62 71 LEU A CA 1
ATOM 545 C C . LEU A 1 71 ? -1.733 -7.542 -2.674 1.00 91.62 71 LEU A C 1
ATOM 547 O O . LEU A 1 71 ? -0.791 -8.011 -3.295 1.00 91.62 71 LEU A O 1
ATOM 551 N N . LEU A 1 72 ? -2.221 -6.321 -2.894 1.00 90.31 72 LEU A N 1
ATOM 552 C CA . LEU A 1 72 ? -1.817 -5.487 -4.023 1.00 90.31 72 LEU A CA 1
ATOM 553 C C . LEU A 1 72 ? -0.372 -4.991 -3.909 1.00 90.31 72 LEU A C 1
ATOM 555 O O . LEU A 1 72 ? 0.431 -5.200 -4.815 1.00 90.31 72 LEU A O 1
ATOM 559 N N . ASN A 1 73 ? -0.017 -4.345 -2.796 1.00 87.56 73 ASN A N 1
ATOM 560 C CA . ASN A 1 73 ? 1.328 -3.791 -2.633 1.00 87.56 73 ASN A CA 1
ATOM 561 C C . ASN A 1 73 ? 2.351 -4.887 -2.289 1.00 87.56 73 ASN A C 1
ATOM 563 O O . ASN A 1 73 ? 3.514 -4.793 -2.673 1.00 87.56 73 ASN A O 1
ATOM 567 N N . GLY A 1 74 ? 1.932 -5.955 -1.606 1.00 84.88 74 GLY A N 1
ATOM 568 C CA . GLY A 1 74 ? 2.787 -7.098 -1.294 1.00 84.88 74 GLY A CA 1
ATOM 569 C C . GLY A 1 74 ? 3.154 -7.897 -2.540 1.00 84.88 74 GLY A C 1
ATOM 570 O O . GLY A 1 74 ? 4.336 -8.159 -2.752 1.00 84.88 74 GLY A O 1
ATOM 571 N N . SER A 1 75 ? 2.184 -8.229 -3.403 1.00 85.56 75 SER A N 1
ATOM 572 C CA . SER A 1 75 ? 2.483 -8.915 -4.667 1.00 85.56 75 SER A CA 1
ATOM 573 C C . SER A 1 75 ? 3.351 -8.053 -5.579 1.00 85.56 75 SER A C 1
ATOM 575 O O . SER A 1 75 ? 4.311 -8.565 -6.147 1.00 85.56 75 SER A O 1
ATOM 577 N N . GLN A 1 76 ? 3.072 -6.746 -5.670 1.00 81.50 76 GLN A N 1
ATOM 578 C CA . GLN A 1 76 ? 3.876 -5.811 -6.459 1.00 81.50 76 GLN A CA 1
ATOM 579 C C . GLN A 1 76 ? 5.311 -5.700 -5.929 1.00 81.50 76 GLN A C 1
ATOM 581 O O . GLN A 1 76 ? 6.261 -5.730 -6.711 1.00 81.50 76 GLN A O 1
ATOM 586 N N . GLY A 1 77 ? 5.483 -5.603 -4.608 1.00 80.44 77 GLY A N 1
ATOM 587 C CA . GLY A 1 77 ? 6.795 -5.569 -3.965 1.00 80.44 77 GLY A CA 1
ATOM 588 C C . GLY A 1 77 ? 7.597 -6.849 -4.209 1.00 80.44 77 GLY A C 1
ATOM 589 O O . GLY A 1 77 ? 8.751 -6.772 -4.626 1.00 80.44 77 GLY A O 1
ATOM 590 N N . ILE A 1 78 ? 6.977 -8.022 -4.027 1.00 83.75 78 ILE A N 1
ATOM 591 C CA . ILE A 1 78 ? 7.611 -9.326 -4.284 1.00 83.75 78 ILE A CA 1
ATOM 592 C C . ILE A 1 78 ? 7.969 -9.473 -5.765 1.00 83.75 78 ILE A C 1
ATOM 594 O O . ILE A 1 78 ? 9.088 -9.864 -6.084 1.00 83.75 78 ILE A O 1
ATOM 598 N N . TYR A 1 79 ? 7.054 -9.127 -6.674 1.00 77.94 79 TYR A N 1
ATOM 599 C CA . TYR A 1 79 ? 7.299 -9.194 -8.115 1.00 77.94 79 TYR A CA 1
ATOM 600 C C . TYR A 1 79 ? 8.474 -8.303 -8.528 1.00 77.94 79 TYR A C 1
ATOM 602 O O . TYR A 1 79 ? 9.365 -8.745 -9.249 1.00 77.94 79 TYR A O 1
ATOM 610 N N . SER A 1 80 ? 8.518 -7.075 -8.009 1.00 75.25 80 SER A N 1
ATOM 611 C CA . SER A 1 80 ? 9.592 -6.118 -8.297 1.00 75.25 80 SER A CA 1
ATOM 612 C C . SER A 1 80 ? 10.940 -6.569 -7.724 1.00 75.25 80 SER A C 1
ATOM 614 O O . SER A 1 80 ? 11.979 -6.293 -8.315 1.00 75.25 80 SER A O 1
ATOM 616 N N . PHE A 1 81 ? 10.935 -7.288 -6.596 1.00 74.62 81 PHE A N 1
ATOM 617 C CA . PHE A 1 81 ? 12.141 -7.874 -6.009 1.00 74.62 81 PHE A CA 1
ATOM 618 C C . PHE A 1 81 ? 12.648 -9.092 -6.796 1.00 74.62 81 PHE A C 1
ATOM 620 O O . PHE A 1 81 ? 13.851 -9.239 -6.993 1.00 74.62 81 PHE A O 1
ATOM 627 N N . LEU A 1 82 ? 11.740 -9.961 -7.253 1.00 76.56 82 LEU A N 1
ATOM 628 C CA . LEU A 1 82 ? 12.081 -11.158 -8.031 1.00 76.56 82 LEU A CA 1
ATOM 629 C C . LEU A 1 82 ? 12.514 -10.824 -9.464 1.00 76.56 82 LEU A C 1
ATOM 631 O O . LEU A 1 82 ? 13.360 -11.520 -10.022 1.00 76.56 82 LEU A O 1
ATOM 635 N N . PHE A 1 83 ? 11.959 -9.763 -10.052 1.00 73.69 83 PHE A N 1
ATOM 636 C CA . PHE A 1 83 ? 12.212 -9.367 -11.438 1.00 73.69 83 PHE A CA 1
ATOM 637 C C . PHE A 1 83 ? 12.588 -7.877 -11.550 1.00 73.69 83 PHE A C 1
ATOM 639 O O . PHE A 1 83 ? 11.862 -7.096 -12.171 1.00 73.69 83 PHE A O 1
ATOM 646 N N . PRO A 1 84 ? 13.747 -7.464 -11.002 1.00 62.53 84 PRO A N 1
ATOM 647 C CA . PRO A 1 84 ? 14.141 -6.055 -10.883 1.00 62.53 84 PRO A CA 1
ATOM 648 C C . PRO A 1 84 ? 14.371 -5.323 -12.219 1.00 62.53 84 PRO A C 1
ATOM 650 O O . PRO A 1 84 ? 14.511 -4.102 -12.213 1.00 62.53 84 PRO A O 1
ATOM 653 N N . GLY A 1 85 ? 14.402 -6.040 -13.352 1.00 57.75 85 GLY A N 1
ATOM 654 C CA . GLY A 1 85 ? 14.563 -5.484 -14.706 1.00 57.75 85 GLY A CA 1
ATOM 655 C C . GLY A 1 85 ? 13.302 -5.483 -15.582 1.00 57.75 85 GLY A C 1
ATOM 656 O O . GLY A 1 85 ? 13.369 -5.033 -16.719 1.00 57.75 85 GLY A O 1
ATOM 657 N N . ASN A 1 86 ? 12.165 -5.992 -15.086 1.00 55.22 86 ASN A N 1
ATOM 658 C CA . ASN A 1 86 ? 10.904 -6.075 -15.845 1.00 55.22 86 A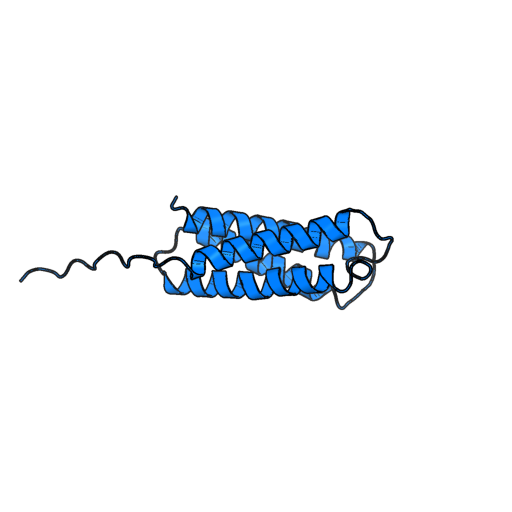SN A CA 1
ATOM 659 C C . ASN A 1 86 ? 9.869 -5.016 -15.428 1.00 55.22 86 ASN A C 1
ATOM 661 O O . ASN A 1 86 ? 8.788 -4.939 -16.010 1.00 55.22 86 ASN A O 1
ATOM 665 N N . VAL A 1 87 ? 10.174 -4.211 -14.408 1.00 54.53 87 VAL A N 1
ATOM 666 C CA . VAL A 1 87 ? 9.313 -3.124 -13.930 1.00 54.53 87 VAL A CA 1
ATOM 667 C C . VAL A 1 87 ? 9.730 -1.838 -14.645 1.00 54.53 87 VAL A C 1
ATOM 669 O O . VAL A 1 87 ? 10.450 -1.015 -14.093 1.00 54.53 87 VAL A O 1
ATOM 672 N N . GLY A 1 88 ? 9.313 -1.717 -15.908 1.00 49.12 88 GLY A N 1
ATOM 673 C CA . GLY A 1 88 ? 9.704 -0.626 -16.806 1.00 49.12 88 GLY A CA 1
ATOM 674 C C . GLY A 1 88 ? 10.954 -0.985 -17.606 1.00 49.12 88 GLY A C 1
ATOM 675 O O . GLY A 1 88 ? 12.035 -1.160 -17.052 1.00 49.12 88 GLY A O 1
ATOM 676 N N . ALA A 1 89 ? 10.795 -1.144 -18.919 1.00 45.75 89 ALA A N 1
ATOM 677 C CA . ALA A 1 89 ? 11.909 -1.434 -19.808 1.00 45.75 89 ALA A CA 1
ATOM 678 C C . ALA A 1 89 ? 12.906 -0.266 -19.802 1.00 45.75 89 ALA A C 1
ATOM 680 O O . ALA A 1 89 ? 12.540 0.853 -20.149 1.00 45.75 89 ALA A O 1
ATOM 681 N N . GLY A 1 90 ? 14.159 -0.549 -19.448 1.00 41.50 90 GLY A N 1
ATOM 682 C CA . GLY A 1 90 ? 15.263 0.401 -19.569 1.00 41.50 90 GLY A CA 1
ATOM 683 C C . GLY A 1 90 ? 16.096 0.494 -18.301 1.00 41.50 90 GLY A C 1
ATOM 684 O O . GLY A 1 90 ? 15.847 1.349 -17.462 1.00 41.50 90 GLY A O 1
ATOM 685 N N . GLU A 1 91 ? 17.111 -0.369 -18.232 1.00 43.06 91 GLU A N 1
ATOM 686 C CA . GLU A 1 91 ? 18.219 -0.341 -17.273 1.00 43.06 91 GLU A CA 1
ATOM 687 C C . GLU A 1 91 ? 17.842 -0.505 -15.792 1.00 43.06 91 GLU A C 1
ATOM 689 O O . GLU A 1 91 ? 16.835 -0.026 -15.281 1.00 43.06 91 GLU A O 1
ATOM 694 N N . MET A 1 92 ? 18.694 -1.229 -15.069 1.00 45.53 92 MET A N 1
ATOM 695 C CA . MET A 1 92 ? 18.582 -1.458 -13.631 1.00 45.53 92 MET A CA 1
ATOM 696 C C . MET A 1 92 ? 18.921 -0.157 -12.884 1.00 45.53 92 MET A C 1
ATOM 698 O O . MET A 1 92 ? 19.961 -0.035 -12.248 1.00 45.53 92 MET A O 1
ATOM 702 N N . ASN A 1 93 ? 18.066 0.854 -13.021 1.00 52.12 93 ASN A N 1
ATOM 703 C CA . ASN A 1 93 ? 18.179 2.112 -12.311 1.00 52.12 93 ASN A CA 1
ATOM 704 C C . ASN A 1 93 ? 17.730 1.903 -10.863 1.00 52.12 93 ASN A C 1
ATOM 706 O O . ASN A 1 93 ? 16.754 1.205 -10.592 1.00 52.12 93 ASN A O 1
ATOM 710 N N . SER A 1 94 ? 18.408 2.558 -9.921 1.00 55.12 94 SER A N 1
ATOM 711 C CA . SER A 1 94 ? 18.112 2.566 -8.477 1.00 55.12 94 SER A CA 1
ATOM 712 C C . SER A 1 94 ? 16.634 2.829 -8.122 1.00 55.12 94 SER A C 1
ATOM 714 O O . SER A 1 94 ? 16.204 2.575 -6.997 1.00 55.12 94 SER A O 1
ATOM 716 N N . SER A 1 95 ? 15.845 3.318 -9.081 1.00 58.66 95 SER A N 1
ATOM 717 C CA . SER A 1 95 ? 14.397 3.480 -9.025 1.00 58.66 95 SER A CA 1
ATOM 718 C C . SER A 1 95 ? 13.630 2.162 -8.831 1.00 58.66 95 SER A C 1
ATOM 720 O O . SER A 1 95 ? 12.686 2.152 -8.045 1.00 58.66 95 SER A O 1
ATOM 722 N N . SER A 1 96 ? 14.029 1.038 -9.445 1.00 63.78 96 SER A N 1
ATOM 723 C CA . SER A 1 96 ? 13.293 -0.241 -9.329 1.00 63.78 96 SER A CA 1
ATOM 724 C C . SER A 1 96 ? 13.304 -0.808 -7.904 1.00 63.78 96 SER A C 1
ATOM 726 O O . SER A 1 96 ? 12.276 -1.256 -7.389 1.00 63.78 96 SER A O 1
ATOM 728 N N . VAL A 1 97 ? 14.440 -0.687 -7.212 1.00 69.75 97 VAL A N 1
ATOM 729 C CA . VAL A 1 97 ? 14.590 -1.069 -5.799 1.00 69.75 97 VAL A CA 1
ATOM 730 C C . VAL A 1 97 ? 13.756 -0.163 -4.891 1.00 69.75 97 VAL A C 1
ATOM 732 O O . VAL A 1 97 ? 13.118 -0.650 -3.957 1.00 69.75 97 VAL A O 1
ATOM 735 N N . LEU A 1 98 ? 13.701 1.141 -5.181 1.00 75.06 98 LEU A N 1
ATOM 736 C CA . LEU A 1 98 ? 12.871 2.089 -4.431 1.00 75.06 98 LEU A CA 1
ATOM 737 C C . LEU A 1 98 ? 11.373 1.777 -4.571 1.00 75.06 98 LEU A C 1
ATOM 739 O O . LEU A 1 98 ? 10.656 1.845 -3.573 1.00 75.06 98 LEU A O 1
ATOM 743 N N . TYR A 1 99 ? 10.901 1.369 -5.756 1.00 75.06 99 TYR A N 1
ATOM 744 C CA . TYR A 1 99 ? 9.506 0.948 -5.958 1.00 75.06 99 TYR A CA 1
ATOM 745 C C . TYR A 1 99 ? 9.154 -0.319 -5.180 1.00 75.06 99 TYR A C 1
ATOM 747 O O . TYR A 1 99 ? 8.093 -0.385 -4.547 1.00 75.06 99 TYR A O 1
ATOM 755 N N . ALA A 1 100 ? 10.049 -1.310 -5.194 1.00 78.56 100 ALA A N 1
ATOM 756 C CA . ALA A 1 100 ? 9.879 -2.536 -4.423 1.00 78.56 100 ALA A CA 1
ATOM 757 C C . ALA A 1 100 ? 9.794 -2.226 -2.920 1.00 78.56 100 ALA A C 1
ATOM 759 O O . ALA A 1 100 ? 8.877 -2.686 -2.237 1.00 78.56 100 ALA A O 1
ATOM 760 N N . LEU A 1 101 ? 10.701 -1.377 -2.422 1.00 83.88 101 LEU A N 1
ATOM 761 C CA . LEU A 1 101 ? 10.749 -0.978 -1.019 1.00 83.88 101 LEU A CA 1
ATOM 762 C C . LEU A 1 101 ? 9.498 -0.189 -0.608 1.00 83.88 101 LEU A C 1
ATOM 764 O O . LEU A 1 101 ? 8.898 -0.481 0.423 1.00 83.88 101 LEU A O 1
ATOM 768 N N . ALA A 1 102 ? 9.071 0.776 -1.424 1.00 86.88 102 ALA A N 1
ATOM 769 C CA . ALA A 1 102 ? 7.879 1.577 -1.163 1.00 86.88 102 ALA A CA 1
ATOM 770 C C . ALA A 1 102 ? 6.614 0.702 -1.119 1.00 86.88 102 ALA A C 1
ATOM 772 O O . ALA A 1 102 ? 5.830 0.799 -0.173 1.00 86.88 102 ALA A O 1
ATOM 773 N N . SER A 1 103 ? 6.461 -0.223 -2.072 1.00 85.75 103 SER A N 1
ATOM 774 C CA . SER A 1 103 ? 5.357 -1.196 -2.073 1.00 85.75 103 SER A CA 1
ATOM 775 C C . SER A 1 103 ? 5.382 -2.074 -0.815 1.00 85.75 103 SER A C 1
ATOM 777 O O . SER A 1 103 ? 4.352 -2.299 -0.177 1.00 85.75 103 SER A O 1
ATOM 779 N N . PHE A 1 104 ? 6.568 -2.516 -0.388 1.00 88.06 104 PHE A N 1
ATOM 780 C CA . PHE A 1 104 ? 6.722 -3.309 0.830 1.00 88.06 104 PHE A CA 1
ATOM 781 C C . PHE A 1 104 ? 6.334 -2.522 2.091 1.00 88.06 104 PHE A C 1
ATOM 783 O O . PHE A 1 104 ? 5.614 -3.035 2.949 1.00 88.06 104 PHE A O 1
ATOM 790 N N . VAL A 1 105 ? 6.732 -1.250 2.182 1.00 91.12 105 VAL A N 1
ATOM 791 C CA . VAL A 1 105 ? 6.332 -0.350 3.276 1.00 91.12 105 VAL A CA 1
ATOM 792 C C . VAL A 1 105 ? 4.811 -0.167 3.306 1.00 91.12 105 VAL A C 1
ATOM 794 O O . VAL A 1 105 ? 4.206 -0.281 4.372 1.00 91.12 105 VAL A O 1
ATOM 797 N N . ALA A 1 106 ? 4.171 0.041 2.152 1.00 90.00 106 ALA A N 1
ATOM 798 C CA . ALA A 1 106 ? 2.716 0.153 2.059 1.00 90.00 106 ALA A CA 1
ATOM 799 C C . ALA A 1 106 ? 2.002 -1.124 2.543 1.00 90.00 106 ALA A C 1
ATOM 801 O O . ALA A 1 106 ? 1.030 -1.039 3.305 1.00 90.00 106 ALA A O 1
ATOM 802 N N . ALA A 1 107 ? 2.515 -2.304 2.176 1.00 90.62 107 ALA A N 1
ATOM 803 C CA . ALA A 1 107 ? 1.999 -3.592 2.638 1.00 90.62 107 ALA A CA 1
ATOM 804 C C . ALA A 1 107 ? 2.178 -3.784 4.156 1.00 90.62 107 ALA A C 1
ATOM 806 O O . ALA A 1 107 ? 1.250 -4.231 4.834 1.00 90.62 107 ALA A O 1
ATOM 807 N N . LEU A 1 108 ? 3.326 -3.389 4.719 1.00 91.88 108 LEU A N 1
ATOM 808 C CA . LEU A 1 108 ? 3.578 -3.420 6.165 1.00 91.88 108 LEU A CA 1
ATOM 809 C C . LEU A 1 108 ? 2.617 -2.512 6.938 1.00 91.88 108 LEU A C 1
ATOM 811 O O . LEU A 1 108 ? 2.065 -2.932 7.958 1.00 91.88 108 LEU A O 1
ATOM 815 N N . CYS A 1 109 ? 2.352 -1.300 6.442 1.00 91.62 109 CYS A N 1
ATOM 816 C CA . CYS A 1 109 ? 1.355 -0.412 7.038 1.00 91.62 109 CYS A CA 1
ATOM 817 C C . CYS A 1 109 ? -0.029 -1.077 7.094 1.00 91.62 109 CYS A C 1
ATOM 819 O O . CYS A 1 109 ? -0.711 -0.991 8.117 1.00 91.62 109 CYS A O 1
ATOM 821 N N . CYS A 1 110 ? -0.428 -1.791 6.038 1.00 90.88 110 CYS A N 1
ATOM 822 C CA . CYS A 1 110 ? -1.683 -2.536 6.014 1.00 90.88 110 CYS A CA 1
ATOM 823 C C . CYS A 1 110 ? -1.679 -3.764 6.944 1.00 90.88 110 CYS A C 1
ATOM 825 O O . CYS A 1 110 ? -2.676 -4.008 7.625 1.00 90.88 110 CYS A O 1
ATOM 827 N N . MET A 1 111 ? -0.565 -4.495 7.055 1.00 90.75 111 MET A N 1
ATOM 828 C CA . MET A 1 111 ? -0.423 -5.599 8.017 1.00 90.75 111 MET A CA 1
ATOM 829 C C . MET A 1 111 ? -0.601 -5.127 9.462 1.00 90.75 111 MET A C 1
ATOM 831 O O . MET A 1 111 ? -1.318 -5.762 10.236 1.00 90.75 111 MET A O 1
ATOM 835 N N . MET A 1 112 ? -0.024 -3.975 9.821 1.00 90.50 112 MET A N 1
ATOM 836 C CA . MET A 1 112 ? -0.196 -3.386 11.153 1.00 90.50 112 MET A CA 1
ATOM 837 C C . MET A 1 112 ? -1.658 -3.024 11.456 1.00 90.50 112 MET A C 1
ATOM 839 O O . MET A 1 112 ? -2.084 -3.109 12.608 1.00 90.50 112 MET A O 1
ATOM 843 N N . ILE A 1 113 ? -2.440 -2.641 10.441 1.00 87.12 113 ILE A N 1
ATOM 844 C CA . ILE A 1 113 ? -3.875 -2.357 10.591 1.00 87.12 113 ILE A CA 1
ATOM 845 C C . ILE A 1 113 ? -4.657 -3.638 10.900 1.00 87.12 113 ILE A C 1
ATOM 847 O O . ILE A 1 113 ? -5.504 -3.624 11.791 1.00 87.12 113 ILE A O 1
ATOM 851 N N . ILE A 1 114 ? -4.361 -4.745 10.211 1.00 87.56 114 ILE A N 1
ATOM 852 C CA . ILE A 1 114 ? -5.019 -6.039 10.460 1.00 87.56 114 ILE A CA 1
ATOM 853 C C . ILE A 1 114 ? -4.635 -6.606 11.827 1.00 87.56 114 ILE A C 1
ATOM 855 O O . ILE A 1 114 ? -5.501 -7.094 12.553 1.00 87.56 114 ILE A O 1
ATOM 859 N N . GLY A 1 115 ? -3.350 -6.524 12.184 1.00 81.12 115 GLY A N 1
ATOM 860 C CA . GLY A 1 115 ? -2.821 -7.046 13.445 1.00 81.12 115 GLY A CA 1
ATOM 861 C C . GLY A 1 115 ? -3.310 -6.290 14.683 1.00 81.12 115 GLY A C 1
ATOM 862 O O . GLY A 1 115 ? -3.223 -6.807 15.797 1.00 81.12 115 GLY A O 1
ATOM 863 N N . LYS A 1 116 ? -3.866 -5.083 14.520 1.00 79.44 116 LYS A N 1
ATOM 864 C CA . LYS A 1 116 ? -4.478 -4.362 15.632 1.00 79.44 116 LYS A CA 1
ATOM 865 C C . LYS A 1 116 ? -5.842 -4.947 15.983 1.00 79.44 116 LYS A C 1
ATOM 867 O O . LYS A 1 116 ? -6.777 -4.933 15.180 1.00 79.44 116 LYS A O 1
ATOM 872 N N . ARG A 1 117 ? -5.990 -5.367 17.248 1.00 62.78 117 ARG A N 1
ATOM 873 C CA . ARG A 1 117 ? -7.312 -5.456 17.877 1.00 62.78 117 ARG A CA 1
ATOM 874 C C . ARG A 1 117 ? -7.890 -4.048 17.890 1.00 62.78 117 ARG A C 1
ATOM 876 O O . ARG A 1 117 ? -7.416 -3.178 18.613 1.00 62.78 117 ARG A O 1
ATOM 883 N N . ILE A 1 118 ? -8.859 -3.815 17.017 1.00 58.53 118 ILE A N 1
ATOM 884 C CA . ILE A 1 118 ? -9.682 -2.619 17.074 1.00 58.53 118 ILE A CA 1
ATOM 885 C C . ILE A 1 118 ? -10.673 -2.918 18.191 1.00 58.53 118 ILE A C 1
ATOM 887 O O . ILE A 1 118 ? -11.496 -3.815 18.033 1.00 58.53 118 ILE A O 1
ATOM 891 N N . GLU A 1 119 ? -10.508 -2.275 19.346 1.00 52.47 119 GLU A N 1
ATOM 892 C CA . GLU A 1 119 ? -11.520 -2.322 20.398 1.00 52.47 119 GLU A CA 1
ATOM 893 C C . GLU A 1 119 ? -12.811 -1.777 19.792 1.00 52.47 119 GLU A C 1
ATOM 895 O O . GLU A 1 119 ? -12.907 -0.592 19.454 1.00 52.47 119 GLU A O 1
ATOM 900 N N . ASP A 1 120 ? -13.781 -2.666 19.581 1.00 47.81 120 ASP A N 1
ATOM 901 C CA . ASP A 1 120 ? -15.138 -2.249 19.285 1.00 47.81 120 ASP A CA 1
ATOM 902 C C . ASP A 1 120 ? -15.572 -1.404 20.477 1.00 47.81 120 ASP A C 1
ATOM 904 O O . ASP A 1 120 ? -15.610 -1.863 21.619 1.00 47.81 120 ASP A O 1
ATOM 908 N N . THR A 1 121 ? -15.796 -0.119 20.222 1.00 45.16 121 THR A N 1
ATOM 909 C CA . THR A 1 121 ? -16.299 0.799 21.236 1.00 45.16 121 THR A CA 1
ATOM 910 C C . THR A 1 121 ? -17.564 0.152 21.793 1.00 45.16 121 THR A C 1
ATOM 912 O O . THR A 1 121 ? -18.431 -0.189 20.981 1.00 45.16 121 THR A O 1
ATOM 9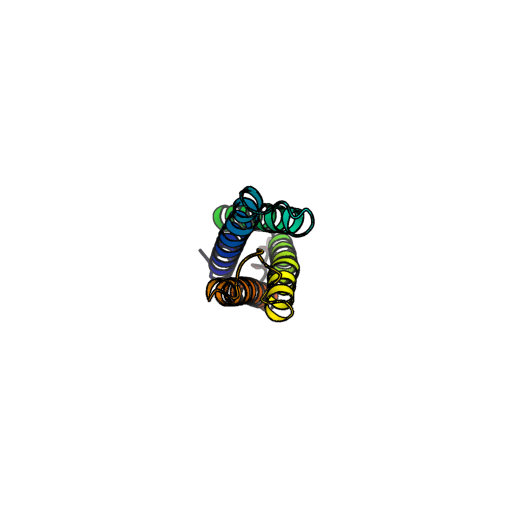15 N N . PRO A 1 122 ? -17.685 -0.080 23.115 1.00 42.12 122 PRO A N 1
ATOM 916 C CA . PRO A 1 122 ? -18.831 -0.792 23.650 1.00 42.12 122 PRO A CA 1
ATOM 917 C C . PRO A 1 122 ? -20.080 -0.038 23.213 1.00 42.12 122 PRO A C 1
ATOM 919 O O . PRO A 1 122 ? -20.262 1.141 23.536 1.00 42.12 122 PRO A O 1
ATOM 922 N N . SER A 1 123 ? -20.915 -0.709 22.414 1.00 40.94 123 SER A N 1
ATOM 923 C CA . SER A 1 123 ? -22.262 -0.240 22.141 1.00 40.94 123 SER A CA 1
ATOM 924 C C . SER A 1 123 ? -22.880 0.016 23.504 1.00 40.94 123 SER A C 1
ATOM 926 O O . SER A 1 123 ? -22.934 -0.910 24.313 1.00 40.94 123 SER A O 1
ATOM 928 N N . LYS A 1 124 ? -23.275 1.260 23.788 1.00 44.91 124 LYS A N 1
ATOM 929 C CA . LYS A 1 124 ? -24.058 1.584 24.979 1.00 44.91 124 LYS A CA 1
ATOM 930 C C . LYS A 1 124 ? -25.220 0.595 25.035 1.00 44.91 124 LYS A C 1
ATOM 932 O O . LYS A 1 124 ? -26.175 0.739 24.273 1.00 44.91 124 LYS A O 1
ATOM 937 N N . SER A 1 125 ? -25.123 -0.416 25.896 1.00 39.47 125 SER A N 1
ATOM 938 C CA . SER A 1 125 ? -26.282 -1.171 26.324 1.00 39.47 125 SER A CA 1
ATOM 939 C C . SER A 1 125 ? -27.138 -0.155 27.059 1.00 39.47 125 SER A C 1
ATOM 941 O O . SER A 1 125 ? -26.762 0.413 28.084 1.00 39.47 125 SER A O 1
ATOM 943 N N . VAL A 1 126 ? -28.243 0.193 26.414 1.00 47.00 126 VAL A N 1
ATOM 944 C CA . VAL A 1 126 ? -29.301 0.996 26.998 1.00 47.00 126 VAL A CA 1
ATOM 945 C C . VAL A 1 126 ? -29.744 0.258 28.256 1.00 47.00 126 VAL A C 1
ATOM 947 O O . VAL A 1 126 ? -30.327 -0.818 28.169 1.00 47.00 126 VAL A O 1
ATOM 950 N N . SER A 1 127 ? -29.396 0.824 29.409 1.00 41.22 127 SER A N 1
ATOM 951 C CA . SER A 1 127 ? -29.975 0.460 30.696 1.00 41.22 127 SER A CA 1
ATOM 952 C C . SER A 1 127 ? -31.489 0.655 30.609 1.00 41.22 127 SER A C 1
ATOM 954 O O . SER A 1 127 ? -31.951 1.758 30.296 1.00 41.22 127 SER A O 1
ATOM 956 N N . LYS A 1 128 ? -32.241 -0.417 30.843 1.00 41.16 128 LYS A N 1
ATOM 957 C CA . LYS A 1 128 ? -33.634 -0.386 31.280 1.00 41.16 128 LYS A CA 1
ATOM 958 C C . LYS A 1 128 ? -33.797 -1.405 32.389 1.00 41.16 128 LYS A C 1
ATOM 960 O O . LYS A 1 128 ? -33.248 -2.515 32.222 1.00 41.16 128 LYS A O 1
#

Foldseek 3Di:
DDLLLVLLLLLLVLLLVLLVVLCVLCVVPVDDVSNVLSVLSNVLSVVSNVCSVVVDPPLVVSLVSLVVLLVSLVVVLVCLVVCVCPSHHDDNPPVSNVSSVSSVSSNVSSVVSNPDPPPPPPDPPPDD

Solvent-accessible surface area (backbone atoms only — not comparable to full-atom values): 6824 Å² total; per-residue (Å²): 132,58,70,61,38,54,32,39,30,52,23,11,52,48,33,28,52,53,9,48,48,44,48,55,57,42,79,78,43,96,55,82,76,61,45,60,55,11,52,52,31,31,56,50,11,51,52,30,33,54,45,32,74,67,58,65,86,51,66,67,58,54,43,53,53,25,52,51,39,27,54,56,25,36,50,50,13,52,49,30,65,77,39,52,63,72,70,59,89,73,72,82,48,78,62,38,60,49,52,18,51,50,24,40,50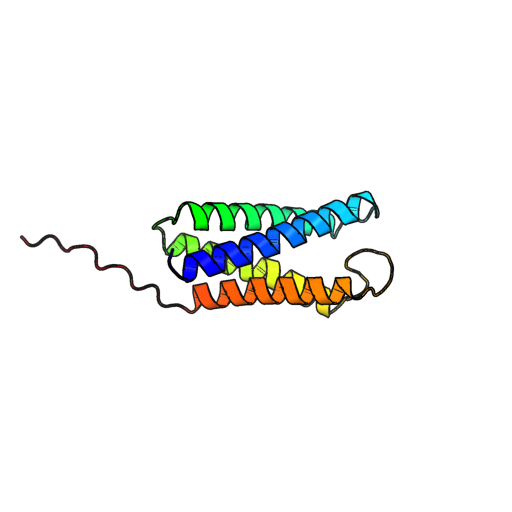,26,15,49,36,20,48,56,48,60,71,46,84,74,78,73,74,78,73,79,76,79,86,127

Mean predicted aligned error: 9.47 Å

pLDDT: mean 75.55, std 16.64, range [39.47, 94.25]

Radius of gyration: 17.01 Å; Cα contacts (8 Å, |Δi|>4): 151; chains: 1; bounding box: 52×22×56 Å

Nearest PDB structures (foldseek):
  1yo7-assembly2_B  TM=6.645E-01  e=3.876E-01  Escherichia coli
  2rld-assembly1_A  TM=6.578E-01  e=1.710E+00  Bacteroides thetaiotaomicron VPI-5482
  5nqn-assembly1_A  TM=6.643E-01  e=3.686E+00  Methylosinus trichosporium OB3b
  4etr-assembly2_B  TM=3.809E-01  e=5.011E+00  Pseudomonas aeruginosa PAO1

Sequence (128 aa):
MTITWRLLLFSGLISLIIGIVNVTSLLEVRSDGLNVWGYILLFWGIAAIMSALNQFKYNALIKVLAAAGILLNGSQGIYSFLFPGNVGAGEMNSSSVLYALASFVAALCCMMIIGKRIEDTPSKSVSK